Protein AF-A0A2H0TKB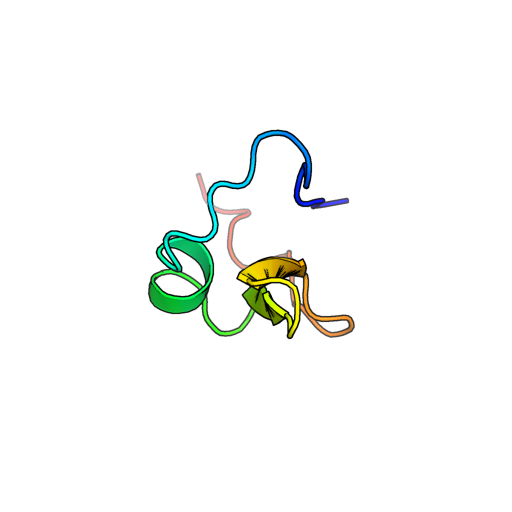9-F1 (afdb_monomer)

Mean predicted aligned error: 4.89 Å

Secondary structure (DSSP, 8-state):
-----TTT-----HHHHH-TTTEEE-TTS-EEE-TT--GGGG---

Radius of gyration: 10.63 Å; Cα contacts (8 Å, |Δi|>4): 53; chains: 1; bounding box: 31×18×23 Å

pLDDT: mean 87.51, std 12.12, range [49.91, 96.94]

Sequence (45 aa):
MVKVNKEKCIGCGLCSNLCPEVFELAEDGKAKVKENADLEKNKEG

Nearest PDB structures (foldseek):
  1siz-assembly1_C  TM=9.778E-01  e=2.575E-03  Pyrococcus furiosus
  1wtf-assembly1_A  TM=8.834E-01  e=6.170E-03  Bacillus thermoproteolyticus
  7m1n-assembly2_B  TM=9.072E-01  e=1.478E-02  Hydrogenobacter thermophilus
  4id8-assembly1_A  TM=8.814E-01  e=1.366E-02  Rhodopseudomonas palustris HaA2
  7m1o-assembly2_B  TM=8.181E-01  e=4.496E-02  Hydrogenobacter thermophilus

Structure (mmCIF, N/CA/C/O backbone):
data_AF-A0A2H0TKB9-F1
#
_entry.id   AF-A0A2H0TKB9-F1
#
loop_
_atom_site.group_PDB
_atom_site.id
_atom_site.type_symbol
_atom_site.label_atom_id
_atom_site.label_alt_id
_atom_site.label_comp_id
_atom_site.label_asym_id
_atom_site.label_entity_id
_atom_site.label_seq_id
_atom_site.pdbx_PDB_ins_code
_atom_site.Cartn_x
_atom_site.Cartn_y
_atom_site.Cartn_z
_atom_site.occupancy
_atom_site.B_iso_or_equiv
_atom_site.auth_seq_id
_atom_site.auth_comp_id
_atom_site.auth_asym_id
_atom_site.auth_atom_id
_atom_site.pdbx_PDB_model_num
ATOM 1 N N . MET A 1 1 ? -11.027 8.429 -6.168 1.00 68.31 1 MET A N 1
ATOM 2 C CA . MET A 1 1 ? -9.578 8.443 -5.861 1.00 68.31 1 MET A CA 1
ATOM 3 C C . MET A 1 1 ? -9.339 7.575 -4.637 1.00 68.31 1 MET A C 1
ATOM 5 O O . MET A 1 1 ? -9.851 7.906 -3.575 1.00 68.31 1 MET A O 1
ATOM 9 N N . VAL A 1 2 ? -8.624 6.460 -4.785 1.00 86.69 2 VAL A N 1
ATOM 10 C CA . VAL A 1 2 ? -8.261 5.579 -3.660 1.00 86.69 2 VAL A CA 1
ATOM 11 C C . VAL A 1 2 ? -7.037 6.160 -2.947 1.00 86.69 2 VAL A C 1
ATOM 13 O O . VAL A 1 2 ? -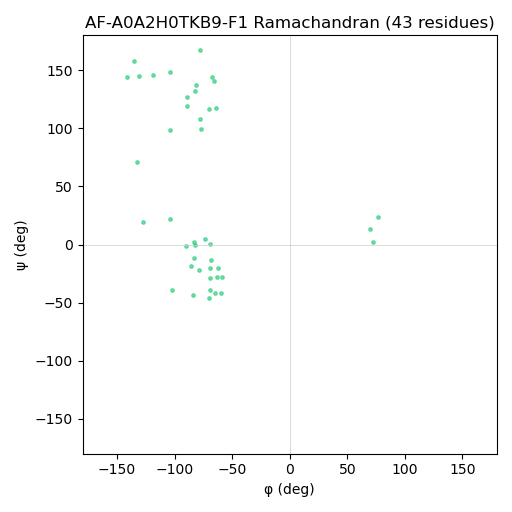6.115 6.643 -3.601 1.00 86.69 2 VAL A O 1
ATOM 16 N N . LYS A 1 3 ? -7.034 6.158 -1.610 1.00 88.94 3 LYS A N 1
ATOM 17 C CA . LYS A 1 3 ? -5.924 6.645 -0.775 1.00 88.94 3 LYS A CA 1
ATOM 18 C C . LYS A 1 3 ? -5.749 5.743 0.441 1.00 88.94 3 LYS A C 1
ATOM 20 O O . LYS A 1 3 ? -6.733 5.298 1.025 1.00 88.94 3 LYS A O 1
ATOM 25 N N . VAL A 1 4 ? -4.503 5.540 0.861 1.00 92.19 4 VAL A N 1
ATOM 26 C CA . VAL A 1 4 ? -4.190 4.888 2.139 1.00 92.19 4 VAL A CA 1
ATOM 27 C C . VAL A 1 4 ? -4.120 5.951 3.231 1.00 92.19 4 VAL A C 1
ATOM 29 O O . VAL A 1 4 ? -3.372 6.920 3.111 1.00 92.19 4 VAL A O 1
ATOM 32 N N . ASN A 1 5 ? -4.869 5.762 4.319 1.00 95.00 5 ASN A N 1
ATOM 33 C CA . ASN A 1 5 ? -4.673 6.550 5.532 1.00 95.00 5 ASN A CA 1
ATOM 34 C C . ASN A 1 5 ? -3.449 6.002 6.283 1.00 95.00 5 ASN A C 1
ATOM 36 O O . ASN A 1 5 ? -3.504 4.910 6.850 1.00 95.00 5 ASN A O 1
ATOM 40 N N . LYS A 1 6 ? -2.343 6.752 6.271 1.00 93.94 6 LYS A N 1
ATOM 41 C CA . LYS A 1 6 ? -1.075 6.318 6.874 1.00 93.94 6 LYS A CA 1
ATOM 42 C C . LYS A 1 6 ? -1.108 6.244 8.402 1.00 93.94 6 LYS A C 1
ATOM 44 O O . LYS A 1 6 ? -0.412 5.403 8.960 1.00 93.94 6 LYS A O 1
ATOM 49 N N . GLU A 1 7 ? -1.936 7.055 9.058 1.00 96.06 7 GLU A N 1
ATOM 50 C CA . GLU A 1 7 ? -2.083 7.050 10.520 1.00 96.06 7 GLU A CA 1
ATOM 51 C C . GLU A 1 7 ? -2.762 5.766 11.007 1.00 96.06 7 GLU A C 1
ATOM 53 O O . GLU A 1 7 ? -2.362 5.183 12.009 1.00 96.06 7 GLU A O 1
ATOM 58 N N . LYS A 1 8 ? -3.761 5.282 10.259 1.00 95.44 8 LYS A N 1
ATOM 59 C CA . LYS A 1 8 ? -4.466 4.026 10.563 1.00 95.44 8 LYS A CA 1
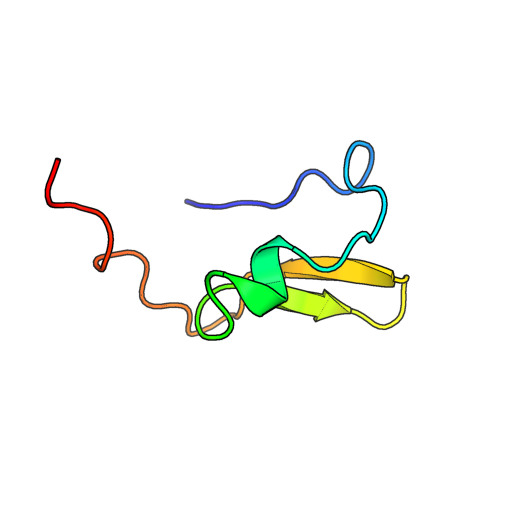ATOM 60 C C . LYS A 1 8 ? -3.779 2.788 9.993 1.00 95.44 8 LYS A C 1
ATOM 62 O O . LYS A 1 8 ? -4.081 1.670 10.405 1.00 95.44 8 LYS A O 1
ATOM 67 N N . CYS A 1 9 ? -2.897 2.955 9.012 1.00 96.81 9 CYS A N 1
ATOM 68 C CA . CYS A 1 9 ? -2.181 1.844 8.409 1.00 96.81 9 CYS A CA 1
ATOM 69 C C . CYS A 1 9 ? -1.174 1.274 9.412 1.00 96.81 9 CYS A C 1
ATOM 71 O O . CYS A 1 9 ? -0.214 1.940 9.792 1.00 96.81 9 CYS A O 1
ATOM 73 N N . ILE A 1 10 ? -1.367 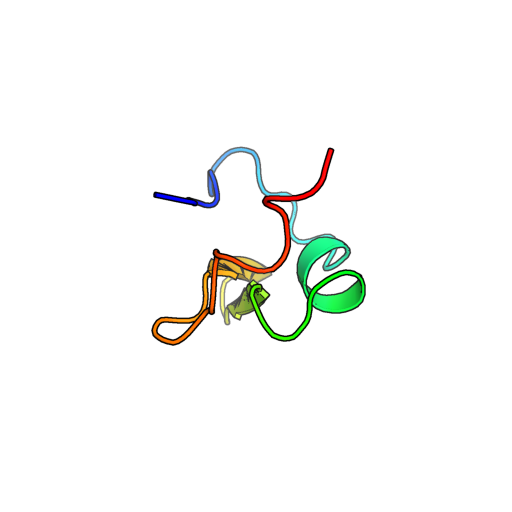0.017 9.800 1.00 96.25 10 ILE A N 1
ATOM 74 C CA . ILE A 1 10 ? -0.470 -0.691 10.723 1.00 96.25 10 ILE A CA 1
ATOM 75 C C . ILE A 1 10 ? 0.659 -1.450 10.013 1.00 96.25 10 ILE A C 1
ATOM 77 O O . ILE A 1 10 ? 1.469 -2.082 10.674 1.00 96.25 10 ILE A O 1
ATOM 81 N N . GLY A 1 11 ? 0.702 -1.422 8.677 1.00 96.12 11 GLY A N 1
ATOM 82 C CA . GLY A 1 11 ? 1.749 -2.104 7.912 1.00 96.12 11 GLY A CA 1
ATOM 83 C C . GLY A 1 11 ? 1.603 -3.622 7.798 1.00 96.12 11 GLY A C 1
ATOM 84 O O . GLY A 1 11 ? 2.583 -4.310 7.550 1.00 96.12 11 GLY A O 1
ATOM 85 N N . CYS A 1 12 ? 0.393 -4.172 7.941 1.00 96.94 12 CYS A N 1
ATOM 86 C CA . CYS A 1 12 ? 0.177 -5.626 7.910 1.00 96.94 12 CYS A CA 1
ATOM 87 C C . CYS A 1 12 ? 0.402 -6.297 6.540 1.00 96.94 12 CYS A C 1
ATOM 89 O O . CYS A 1 12 ? 0.412 -7.520 6.462 1.00 96.94 12 CYS A O 1
ATOM 91 N N . GLY A 1 13 ? 0.509 -5.532 5.448 1.00 94.62 13 GLY A N 1
ATOM 92 C CA . GLY A 1 13 ? 0.755 -6.068 4.101 1.00 94.62 13 GLY A CA 1
ATOM 93 C C . GLY A 1 13 ? -0.414 -6.808 3.437 1.00 94.62 13 GLY A C 1
ATOM 94 O O . GLY A 1 13 ? -0.277 -7.255 2.299 1.00 94.62 13 GLY A O 1
ATOM 95 N N . LEU A 1 14 ? -1.585 -6.896 4.079 1.00 95.44 14 LEU A N 1
ATOM 96 C CA . LEU A 1 14 ? -2.755 -7.578 3.504 1.00 95.44 14 LEU A CA 1
ATOM 97 C C . LEU A 1 14 ? -3.202 -6.967 2.172 1.00 95.44 14 LEU A C 1
ATOM 99 O O . LEU A 1 14 ? -3.502 -7.690 1.233 1.00 95.44 14 LEU A O 1
ATOM 103 N N . CYS A 1 15 ? -3.204 -5.640 2.053 1.00 94.19 15 CYS A N 1
ATOM 104 C CA . CYS A 1 15 ? -3.610 -4.960 0.819 1.00 94.19 15 CYS A CA 1
ATOM 105 C C . CYS A 1 15 ? -2.673 -5.255 -0.363 1.00 94.19 15 CYS A C 1
ATOM 107 O O . CYS A 1 15 ? -3.158 -5.521 -1.459 1.00 94.19 15 CYS A O 1
ATOM 109 N N . SER A 1 16 ? -1.355 -5.275 -0.141 1.00 93.88 16 SER A N 1
ATOM 110 C CA . SER A 1 16 ? -0.375 -5.677 -1.159 1.00 93.88 16 SER A CA 1
ATOM 111 C C . SER A 1 16 ? -0.438 -7.167 -1.495 1.00 93.88 16 SER A C 1
ATOM 113 O O . SER A 1 16 ? 0.031 -7.559 -2.554 1.00 93.88 16 SER A O 1
ATOM 115 N N . ASN A 1 17 ? -1.005 -8.001 -0.617 1.00 94.19 17 ASN A N 1
ATOM 116 C CA . ASN A 1 17 ? -1.222 -9.421 -0.892 1.00 94.19 17 ASN A CA 1
ATOM 117 C C . ASN A 1 17 ? -2.526 -9.668 -1.670 1.00 94.19 17 ASN A C 1
ATOM 119 O O . ASN A 1 17 ? -2.521 -1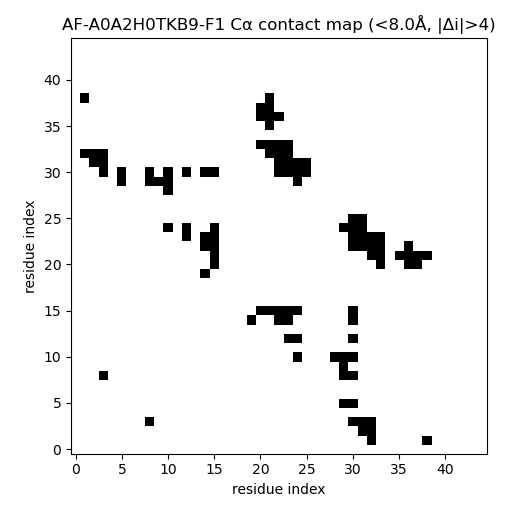0.429 -2.629 1.00 94.19 17 ASN A O 1
ATOM 123 N N . LEU A 1 18 ? -3.613 -8.991 -1.288 1.0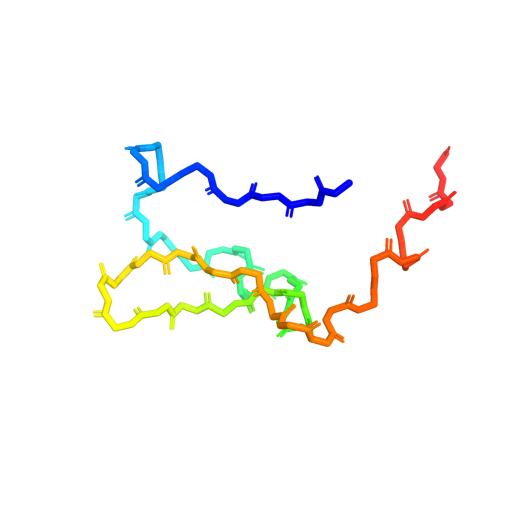0 92.31 18 LEU A N 1
ATOM 124 C CA . LEU A 1 18 ? -4.922 -9.106 -1.938 1.00 92.31 18 LEU A CA 1
ATOM 125 C C . LEU A 1 18 ? -4.929 -8.478 -3.335 1.00 92.31 18 LEU A C 1
ATOM 127 O O . LEU A 1 18 ? -5.414 -9.090 -4.278 1.00 92.31 18 LEU A O 1
ATOM 131 N N . CYS A 1 19 ? -4.379 -7.267 -3.465 1.00 91.56 19 CYS A N 1
ATOM 132 C CA . CYS A 1 19 ? -4.355 -6.517 -4.720 1.00 91.56 19 CYS A CA 1
ATOM 133 C C . CYS A 1 19 ? -2.945 -5.952 -4.981 1.00 91.56 19 CYS A C 1
ATOM 135 O O . CYS A 1 19 ? -2.74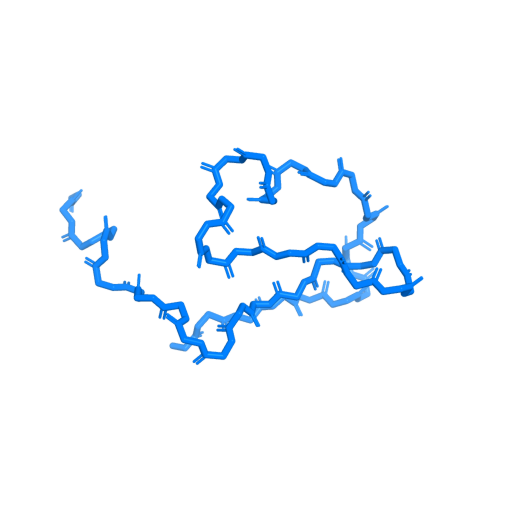1 -4.734 -4.896 1.00 91.56 19 CYS A O 1
ATOM 137 N N . PRO A 1 20 ? -1.960 -6.808 -5.317 1.00 91.94 20 PRO A N 1
ATOM 138 C CA . PRO A 1 20 ? -0.567 -6.405 -5.552 1.00 91.94 20 PRO A CA 1
ATOM 139 C C . PRO A 1 20 ? -0.396 -5.430 -6.722 1.00 91.94 20 PRO A C 1
ATOM 141 O O . PRO A 1 20 ? 0.618 -4.748 -6.832 1.00 91.94 20 PRO A O 1
ATOM 144 N N . GLU A 1 21 ? -1.363 -5.357 -7.628 1.00 91.44 21 GLU A N 1
ATOM 145 C CA . GLU A 1 21 ? -1.388 -4.414 -8.749 1.00 91.44 21 GLU A CA 1
ATOM 146 C C . GLU A 1 21 ? -1.825 -2.996 -8.352 1.00 91.44 21 GLU A C 1
ATOM 148 O O . GLU A 1 21 ? -1.475 -2.034 -9.032 1.00 91.44 21 GLU A O 1
ATOM 153 N N . VAL A 1 22 ? -2.540 -2.856 -7.230 1.00 92.38 22 VAL A N 1
ATOM 154 C CA . VAL A 1 22 ? -3.021 -1.564 -6.719 1.00 92.38 22 VAL A CA 1
ATOM 155 C C . VAL A 1 22 ? -2.156 -1.070 -5.569 1.00 92.38 22 VAL A C 1
ATOM 157 O O . VAL A 1 22 ? -1.883 0.127 -5.482 1.00 92.38 22 VAL A O 1
ATOM 160 N N . PHE A 1 23 ? -1.722 -1.969 -4.684 1.00 94.38 23 PHE A N 1
ATOM 161 C CA . PHE A 1 23 ? -1.025 -1.612 -3.454 1.00 94.38 23 PHE A CA 1
ATOM 162 C C . PHE A 1 23 ? 0.382 -2.197 -3.388 1.00 94.38 23 PHE A C 1
ATOM 164 O O . PHE A 1 23 ? 0.642 -3.321 -3.810 1.00 94.38 23 PHE A O 1
ATOM 171 N N . GLU A 1 24 ? 1.280 -1.440 -2.773 1.00 95.12 24 GLU A N 1
ATOM 172 C CA . GLU A 1 24 ? 2.624 -1.869 -2.397 1.00 95.12 24 GLU A CA 1
ATOM 173 C C . GLU A 1 24 ? 2.953 -1.407 -0.975 1.00 95.12 24 GLU A C 1
ATOM 175 O O . GLU A 1 24 ? 2.347 -0.469 -0.453 1.00 95.12 24 GLU A O 1
ATOM 180 N N . LEU A 1 25 ? 3.908 -2.077 -0.336 1.00 95.19 25 LEU A N 1
ATOM 181 C CA . LEU A 1 25 ? 4.463 -1.668 0.949 1.00 95.19 25 LEU A CA 1
ATOM 182 C C . LEU A 1 25 ? 5.647 -0.733 0.690 1.00 95.19 25 LEU A C 1
ATOM 184 O O . LEU A 1 25 ? 6.611 -1.122 0.039 1.00 95.19 25 LEU A O 1
ATOM 188 N N . ALA A 1 26 ? 5.551 0.502 1.176 1.00 93.44 26 ALA A N 1
ATOM 189 C CA . ALA A 1 26 ? 6.636 1.470 1.106 1.00 93.44 26 ALA A CA 1
ATOM 190 C C . ALA A 1 26 ? 7.704 1.185 2.175 1.00 93.44 26 ALA A C 1
ATOM 192 O O . ALA A 1 26 ? 7.459 0.452 3.133 1.00 93.44 26 ALA A O 1
ATOM 193 N N . GLU A 1 27 ? 8.858 1.840 2.052 1.00 92.50 27 GLU A N 1
ATOM 194 C CA . GLU A 1 27 ? 10.004 1.691 2.966 1.00 92.50 27 GLU A CA 1
ATOM 195 C C . GLU A 1 27 ? 9.672 2.035 4.430 1.00 92.50 27 GLU A C 1
ATOM 197 O O . GLU A 1 27 ? 10.230 1.449 5.349 1.00 92.50 27 GLU A O 1
ATOM 202 N N . ASP A 1 28 ? 8.690 2.913 4.658 1.00 93.12 28 ASP A N 1
ATOM 203 C CA . ASP A 1 28 ? 8.158 3.268 5.987 1.00 93.12 28 ASP A CA 1
ATOM 204 C C . ASP A 1 28 ? 7.281 2.155 6.615 1.00 93.12 28 ASP A C 1
ATOM 206 O O .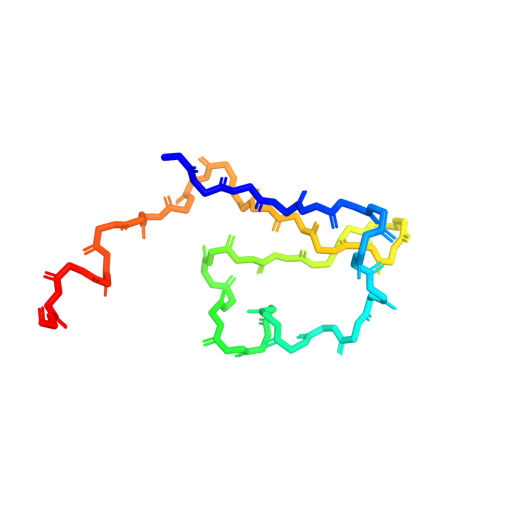 ASP A 1 28 ? 6.627 2.341 7.639 1.00 93.12 28 ASP A O 1
ATOM 210 N N . GLY A 1 29 ? 7.174 0.994 5.960 1.00 94.06 29 GLY A N 1
ATOM 211 C CA . GLY A 1 29 ? 6.305 -0.104 6.383 1.00 94.06 29 GLY A CA 1
ATOM 212 C C . GLY A 1 29 ? 4.812 0.201 6.227 1.00 94.06 29 GLY A C 1
ATOM 213 O O . GLY A 1 29 ? 3.970 -0.519 6.758 1.00 94.06 29 GLY A O 1
ATOM 214 N N . LYS A 1 30 ? 4.444 1.266 5.506 1.00 95.94 30 LYS A N 1
ATOM 215 C CA . LYS A 1 30 ? 3.049 1.651 5.241 1.00 95.94 30 LYS A CA 1
ATOM 216 C C . LYS A 1 30 ? 2.646 1.287 3.823 1.00 95.94 30 LYS A C 1
ATOM 218 O O . LYS A 1 30 ? 3.447 1.364 2.896 1.00 95.94 30 LYS A O 1
ATOM 223 N N . ALA A 1 31 ? 1.373 0.962 3.639 1.00 96.38 31 ALA A N 1
ATOM 224 C CA . ALA A 1 31 ? 0.835 0.734 2.308 1.00 96.38 31 ALA A CA 1
ATOM 225 C C . ALA A 1 31 ? 0.799 2.034 1.482 1.00 96.38 31 ALA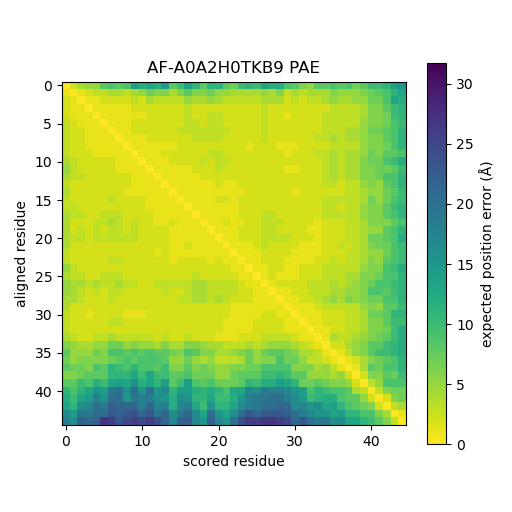 A C 1
ATOM 227 O O . ALA A 1 31 ? 0.502 3.118 1.997 1.00 96.38 31 ALA A O 1
ATOM 228 N N . LYS A 1 32 ? 1.062 1.911 0.184 1.00 94.75 32 LYS A N 1
ATOM 229 C CA . LYS A 1 32 ? 1.005 2.967 -0.828 1.00 94.75 32 LYS A CA 1
ATOM 230 C C . LYS A 1 32 ? 0.190 2.459 -2.020 1.00 94.75 32 LYS A C 1
ATOM 232 O O . LYS A 1 32 ? 0.230 1.275 -2.339 1.00 94.75 32 LYS A O 1
ATOM 237 N N . VAL A 1 33 ? -0.565 3.355 -2.656 1.00 93.69 33 VAL A N 1
ATOM 238 C CA . VAL A 1 33 ? -1.241 3.069 -3.932 1.00 93.69 33 VAL A CA 1
ATOM 239 C C . VAL A 1 33 ? -0.231 3.264 -5.061 1.00 93.69 33 VAL A C 1
ATOM 241 O O . VAL A 1 33 ? 0.467 4.281 -5.079 1.00 93.69 33 VAL A O 1
ATOM 244 N N . LYS A 1 34 ? -0.148 2.310 -5.988 1.00 91.56 34 LYS A N 1
ATOM 245 C CA . LYS A 1 34 ? 0.718 2.412 -7.165 1.00 91.56 34 LYS A CA 1
ATOM 246 C C . LYS A 1 34 ? 0.242 3.543 -8.071 1.00 91.56 34 LYS A C 1
ATOM 248 O O . LYS A 1 34 ? -0.956 3.717 -8.272 1.00 91.56 34 LYS A O 1
ATOM 253 N N . GLU A 1 35 ? 1.177 4.296 -8.645 1.00 85.56 35 GLU A N 1
ATOM 254 C CA . GLU A 1 35 ? 0.854 5.436 -9.521 1.00 85.56 35 GLU A CA 1
ATOM 255 C C . GLU A 1 35 ? 0.102 5.007 -10.789 1.00 85.56 35 GLU A C 1
ATOM 257 O O . GLU A 1 35 ? -0.737 5.750 -11.285 1.00 85.56 35 GLU A O 1
ATOM 262 N N . ASN A 1 36 ? 0.332 3.772 -11.245 1.00 81.38 36 ASN A N 1
ATOM 263 C CA . ASN A 1 36 ? -0.328 3.165 -12.404 1.00 81.38 36 ASN A CA 1
ATOM 264 C C . ASN A 1 36 ? -1.407 2.144 -12.005 1.00 81.38 36 ASN A C 1
ATOM 266 O O . ASN A 1 36 ? -1.701 1.229 -12.772 1.00 81.38 36 ASN A O 1
ATOM 270 N N . ALA A 1 37 ? -1.942 2.231 -10.783 1.00 83.81 37 ALA A N 1
ATOM 271 C CA . ALA A 1 37 ? -2.997 1.328 -10.346 1.00 83.81 37 ALA A CA 1
ATOM 272 C C . ALA A 1 37 ? -4.255 1.540 -11.199 1.00 83.81 37 ALA A C 1
ATOM 274 O O . ALA A 1 37 ? -4.861 2.613 -11.170 1.00 83.81 37 ALA A O 1
ATOM 275 N N . ASP A 1 38 ? -4.665 0.501 -11.920 1.00 79.06 38 ASP A N 1
ATOM 276 C CA . ASP A 1 38 ? -5.924 0.500 -12.654 1.00 79.06 38 ASP A CA 1
ATOM 277 C C . ASP A 1 38 ? -7.078 0.274 -11.665 1.00 79.06 38 ASP A C 1
ATOM 279 O O . ASP A 1 38 ? -7.315 -0.830 -11.174 1.00 79.06 38 ASP A O 1
ATOM 283 N N . LEU A 1 39 ? -7.742 1.367 -11.282 1.00 77.75 39 LEU A N 1
ATOM 284 C CA . LEU A 1 39 ? -8.784 1.363 -10.249 1.00 77.75 39 LEU A CA 1
ATOM 285 C C . LEU A 1 39 ? -10.162 0.944 -10.787 1.00 77.75 39 LEU A C 1
ATOM 287 O O . LEU A 1 39 ? -11.134 0.949 -10.031 1.00 77.75 39 LEU A O 1
ATOM 291 N N . GLU A 1 40 ? -10.272 0.597 -12.071 1.00 72.88 40 GLU A N 1
ATOM 292 C CA . GLU A 1 40 ? -11.546 0.220 -12.696 1.00 72.88 40 GLU A CA 1
ATOM 293 C C . GLU A 1 40 ? -11.912 -1.250 -12.463 1.00 72.88 40 GLU A C 1
ATOM 295 O O . GLU A 1 40 ? -13.066 -1.638 -12.634 1.00 72.88 40 GLU A O 1
ATOM 300 N N . LYS A 1 41 ? -10.969 -2.049 -11.955 1.00 63.09 41 LYS A N 1
ATOM 301 C CA . LYS A 1 41 ? -11.101 -3.502 -11.760 1.00 63.09 41 LYS A CA 1
ATOM 302 C C . LYS A 1 41 ? -12.074 -3.948 -10.661 1.00 63.09 41 LYS A C 1
ATOM 304 O O . LYS A 1 41 ? -12.237 -5.142 -10.458 1.00 63.09 41 LYS A O 1
ATOM 309 N N . ASN A 1 42 ? -12.731 -3.015 -9.971 1.00 62.31 42 ASN A N 1
ATOM 310 C CA . ASN A 1 42 ? -13.650 -3.301 -8.861 1.00 62.31 42 ASN A CA 1
ATOM 311 C C . ASN A 1 42 ? -15.036 -2.640 -9.023 1.00 62.31 42 ASN A C 1
ATOM 313 O O . ASN A 1 42 ? -15.736 -2.434 -8.035 1.00 62.31 42 ASN A O 1
ATOM 317 N N . LYS A 1 43 ? -15.415 -2.249 -10.251 1.00 60.69 43 LYS A N 1
ATOM 318 C CA . LYS A 1 43 ? -16.712 -1.608 -10.562 1.00 60.69 43 LYS A CA 1
ATOM 319 C C . LYS A 1 43 ? -17.883 -2.582 -10.735 1.00 60.69 43 LYS A C 1
ATOM 321 O O . LYS A 1 43 ? -18.990 -2.121 -10.994 1.00 60.69 43 LYS A O 1
ATOM 326 N N . GLU A 1 44 ? -17.662 -3.886 -10.604 1.00 56.59 44 GLU A N 1
ATOM 327 C CA . GLU A 1 44 ? -18.730 -4.881 -10.693 1.00 56.59 44 GLU A CA 1
ATOM 328 C C . GLU A 1 44 ? -19.080 -5.382 -9.286 1.00 56.59 44 GLU A C 1
ATOM 330 O O . GLU A 1 44 ? -18.366 -6.187 -8.688 1.00 56.59 44 GLU A O 1
ATOM 335 N N . GLY A 1 45 ? -20.153 -4.808 -8.743 1.00 49.91 45 GLY A N 1
ATOM 336 C CA . GLY A 1 45 ? -20.787 -5.153 -7.474 1.00 49.91 45 GLY A CA 1
ATOM 337 C C . GLY A 1 45 ? -22.192 -4.580 -7.439 1.00 49.91 45 GLY A C 1
ATOM 338 O O . GLY A 1 45 ? -22.305 -3.343 -7.589 1.00 49.91 45 GLY A O 1
#

Solvent-accessible surface area (backbone atoms only — not comparable to full-atom values): 3016 Å² total; per-residue (Å²): 135,90,80,68,59,68,91,78,44,84,43,83,57,58,60,35,67,77,39,56,71,39,24,40,73,42,96,88,46,29,64,39,68,44,94,82,36,74,78,70,85,72,75,84,128

InterPro domains:
  IPR017896 4Fe-4S ferredoxin-type, iron-sulphur binding domain [PS51379] (1-28)
  IPR017900 4Fe-4S ferredoxin, iron-sulphur binding, conserved site [PS00198] (9-20)
  IPR051269 Iron-sulfur cluster electron transport [PTHR36923] (2-36)

Foldseek 3Di:
DDFFDQVPFPLPCVCCVVCVLQWDQDPVSGIGGDPPRPPCVPPPD

Organism: NCBI:txid1974711